Protein AF-A0A661PGR0-F1 (afdb_monomer_lite)

Radius of gyration: 16.38 Å; chains: 1; bounding box: 31×34×40 Å

Foldseek 3Di:
DDPDDDPPPDDPFDPDPQWDDDPNDIDRRVDDDDPPNPVVVVVVVVVVPDDPDDVVQWDQDPVRDIDGD

pLDDT: mean 79.68, std 12.08, range [41.69, 95.0]

Structure (mmCIF, N/CA/C/O backbone):
data_AF-A0A661PGR0-F1
#
_entry.id   AF-A0A661PGR0-F1
#
loop_
_atom_site.group_PDB
_atom_site.id
_atom_site.type_symbol
_atom_site.label_atom_id
_atom_site.label_alt_id
_atom_site.label_comp_id
_atom_site.label_asym_id
_atom_site.label_entity_id
_atom_site.label_seq_id
_atom_site.pdbx_PDB_ins_code
_atom_site.Cartn_x
_atom_site.Cartn_y
_atom_site.Cartn_z
_atom_site.occupancy
_atom_site.B_iso_or_equiv
_atom_site.auth_seq_id
_atom_site.auth_comp_id
_atom_site.auth_asym_id
_atom_site.auth_atom_id
_atom_site.pdbx_PDB_model_num
ATOM 1 N N . MET A 1 1 ? 9.679 -1.302 1.951 1.00 41.69 1 MET A N 1
ATOM 2 C CA . MET A 1 1 ? 9.548 -2.437 1.016 1.00 41.69 1 MET A CA 1
ATOM 3 C C . MET A 1 1 ? 10.945 -2.867 0.597 1.00 41.69 1 MET A C 1
ATOM 5 O O . MET A 1 1 ? 11.657 -2.071 -0.003 1.00 41.69 1 MET A O 1
ATOM 9 N N . ARG A 1 2 ? 11.392 -4.052 1.019 1.00 44.41 2 ARG A N 1
ATOM 10 C CA . ARG A 1 2 ? 12.688 -4.622 0.628 1.00 44.41 2 ARG A CA 1
ATOM 11 C C . ARG A 1 2 ? 12.388 -5.768 -0.332 1.00 44.41 2 ARG A C 1
ATOM 13 O O . ARG A 1 2 ? 11.678 -6.687 0.047 1.00 44.41 2 ARG A O 1
ATOM 20 N N . VAL A 1 3 ? 12.867 -5.667 -1.566 1.00 50.75 3 VAL A N 1
ATOM 21 C CA . VAL A 1 3 ? 12.681 -6.684 -2.609 1.00 50.75 3 VAL A CA 1
ATOM 22 C C . VAL A 1 3 ? 14.038 -7.345 -2.832 1.00 50.75 3 VAL A C 1
ATOM 24 O O . VAL A 1 3 ? 15.014 -6.629 -3.047 1.00 50.75 3 VAL A O 1
ATOM 27 N N . GLY A 1 4 ? 14.103 -8.677 -2.744 1.00 54.50 4 GLY A N 1
ATOM 28 C CA . GLY A 1 4 ? 15.331 -9.453 -2.971 1.00 54.50 4 GLY A CA 1
ATOM 29 C C . GLY A 1 4 ? 15.977 -10.042 -1.713 1.00 54.50 4 GLY A C 1
ATOM 30 O O . GLY A 1 4 ? 17.166 -9.838 -1.484 1.00 54.50 4 GLY A O 1
ATOM 31 N N . ARG A 1 5 ? 15.219 -10.778 -0.893 1.00 56.97 5 ARG A N 1
ATOM 32 C CA . ARG A 1 5 ? 15.812 -11.729 0.062 1.00 56.97 5 ARG A CA 1
ATOM 33 C C . ARG A 1 5 ? 15.806 -13.124 -0.561 1.00 56.97 5 ARG A C 1
ATOM 35 O O . ARG A 1 5 ? 14.944 -13.406 -1.390 1.00 56.97 5 ARG A O 1
ATOM 42 N N . ASP A 1 6 ? 16.750 -13.964 -0.145 1.00 60.81 6 ASP A N 1
ATOM 43 C CA . ASP A 1 6 ? 16.682 -15.410 -0.362 1.00 60.81 6 ASP A CA 1
ATOM 44 C C . ASP A 1 6 ? 15.269 -15.902 0.025 1.00 60.81 6 ASP A C 1
ATOM 46 O O . ASP A 1 6 ? 14.857 -15.649 1.163 1.00 60.81 6 ASP A O 1
ATOM 50 N N . PRO A 1 7 ? 14.510 -16.541 -0.889 1.00 61.66 7 PRO A N 1
ATOM 51 C CA . PRO A 1 7 ? 13.170 -17.054 -0.595 1.00 61.66 7 PRO A CA 1
ATOM 52 C C . PRO A 1 7 ? 13.160 -18.084 0.546 1.00 61.66 7 PRO A C 1
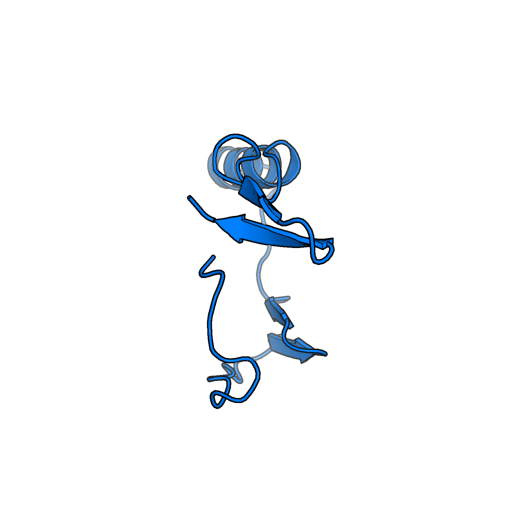ATOM 54 O O . PRO A 1 7 ? 12.113 -18.309 1.148 1.00 61.66 7 PRO A O 1
ATOM 57 N N . ASN A 1 8 ? 14.316 -18.673 0.862 1.00 66.75 8 ASN A N 1
ATOM 58 C CA . ASN A 1 8 ? 14.519 -19.630 1.942 1.00 66.75 8 ASN A CA 1
ATOM 59 C C . ASN A 1 8 ? 15.064 -19.003 3.236 1.00 66.75 8 ASN A C 1
ATOM 61 O O . ASN A 1 8 ? 15.257 -19.713 4.226 1.00 66.75 8 ASN A O 1
ATOM 65 N N . ALA A 1 9 ? 15.331 -17.693 3.267 1.00 65.75 9 ALA A N 1
ATOM 66 C CA . ALA A 1 9 ? 15.715 -17.040 4.511 1.00 65.75 9 ALA A CA 1
ATOM 67 C C . ALA A 1 9 ? 14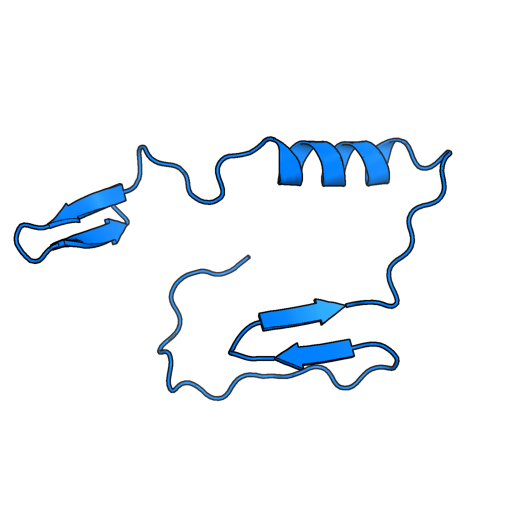.530 -17.057 5.494 1.00 65.75 9 ALA A C 1
ATOM 69 O O . ALA A 1 9 ? 13.407 -16.746 5.096 1.00 65.75 9 ALA A O 1
ATOM 70 N N . PRO A 1 10 ? 14.756 -17.339 6.791 1.00 66.00 10 PRO A N 1
ATOM 71 C CA . PRO A 1 10 ? 13.683 -17.320 7.775 1.00 66.00 10 PRO A CA 1
ATOM 72 C C . PRO A 1 10 ? 13.026 -15.931 7.826 1.00 66.00 10 PRO A C 1
ATOM 74 O O . PRO A 1 10 ? 13.685 -14.905 8.059 1.00 66.00 10 PRO A O 1
ATOM 77 N N . TRP A 1 11 ? 11.718 -15.907 7.569 1.00 67.19 11 TRP A N 1
ATOM 78 C CA . TRP A 1 11 ? 10.875 -14.720 7.663 1.00 67.19 11 TRP A CA 1
ATOM 79 C C . TRP A 1 11 ? 10.715 -14.342 9.138 1.00 67.19 11 TRP A C 1
ATOM 81 O O . TRP A 1 11 ? 10.336 -15.169 9.964 1.00 67.19 11 TRP A O 1
ATOM 91 N N . VAL A 1 12 ? 11.023 -13.091 9.489 1.00 68.25 12 VAL A N 1
ATOM 92 C CA . VAL A 1 12 ? 10.742 -12.570 10.835 1.00 68.25 12 VAL A CA 1
ATOM 93 C C . VAL A 1 12 ? 9.303 -12.071 10.827 1.00 68.25 12 VAL A C 1
ATOM 95 O O . VAL A 1 12 ? 9.042 -10.952 10.397 1.00 68.25 12 VAL A O 1
ATOM 98 N N . THR A 1 13 ? 8.368 -12.911 11.265 1.00 66.50 13 THR A N 1
ATOM 99 C CA . THR A 1 13 ? 6.948 -12.548 11.345 1.00 66.50 13 THR A CA 1
ATOM 100 C C . THR A 1 13 ? 6.658 -11.860 12.678 1.00 66.50 13 THR A C 1
ATOM 102 O O . THR A 1 13 ? 6.881 -12.447 13.740 1.00 66.50 13 THR A O 1
ATOM 105 N N . SER A 1 14 ? 6.135 -10.635 12.643 1.00 66.94 14 SER A N 1
ATOM 106 C CA . SER A 1 14 ? 5.579 -9.983 13.834 1.00 66.94 14 SER A CA 1
ATOM 107 C C . SER A 1 14 ? 4.235 -10.634 14.186 1.00 66.94 14 SER A C 1
ATOM 109 O O . SER A 1 14 ? 3.390 -10.803 13.312 1.00 66.94 14 SER A O 1
ATOM 111 N N . ARG A 1 15 ? 4.044 -11.034 15.451 1.00 69.88 15 ARG A N 1
ATOM 112 C CA . ARG A 1 15 ? 2.822 -11.702 15.956 1.00 69.88 15 ARG A CA 1
ATOM 113 C C . ARG A 1 15 ? 1.956 -10.762 16.808 1.00 69.88 15 ARG A C 1
ATOM 115 O O . ARG A 1 15 ? 1.399 -11.198 17.812 1.00 69.88 15 ARG A O 1
ATOM 122 N N . ALA A 1 16 ? 1.890 -9.474 16.471 1.00 77.56 16 ALA A N 1
ATOM 123 C CA . ALA A 1 16 ? 0.967 -8.567 17.149 1.00 77.56 16 ALA A CA 1
ATOM 124 C C . ALA A 1 16 ? -0.482 -8.871 16.738 1.00 77.56 16 ALA A C 1
ATOM 126 O O . ALA A 1 16 ? -0.739 -9.528 15.724 1.00 77.56 16 ALA A O 1
ATOM 127 N N . GLU A 1 17 ? -1.434 -8.396 17.538 1.00 83.69 17 GLU A N 1
ATOM 128 C CA . GLU A 1 17 ? -2.858 -8.546 17.250 1.00 83.69 17 GLU A CA 1
ATOM 129 C C . GLU A 1 17 ? -3.186 -7.979 15.858 1.00 83.69 17 GLU A C 1
ATOM 131 O O . GLU A 1 17 ? -2.688 -6.922 15.467 1.00 83.69 17 GLU A O 1
ATOM 136 N N . LEU A 1 18 ? -4.004 -8.709 15.091 1.00 87.50 18 LEU A N 1
ATOM 137 C CA . LEU A 1 18 ? -4.386 -8.365 13.713 1.00 87.50 18 LEU A CA 1
ATOM 138 C C . LEU A 1 18 ? -3.220 -8.331 12.697 1.00 87.50 18 LEU A C 1
ATOM 140 O O . LEU A 1 18 ? -3.315 -7.656 11.668 1.00 87.50 18 LEU A O 1
ATOM 144 N N . GLN A 1 19 ? -2.134 -9.074 12.941 1.00 89.50 19 GLN A N 1
ATOM 145 C CA . GLN A 1 19 ? -1.094 -9.351 11.942 1.00 89.50 19 GL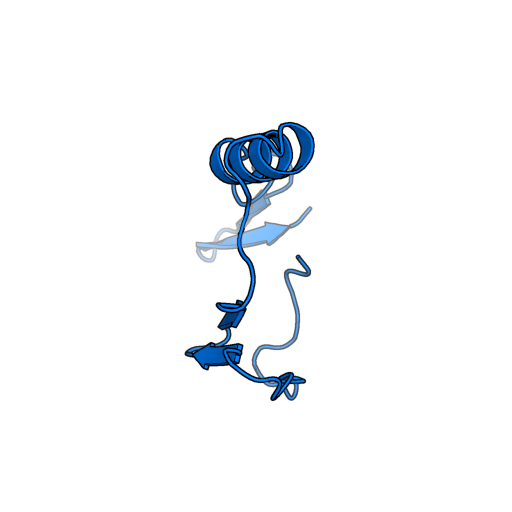N A CA 1
ATOM 146 C C . GLN A 1 19 ? -1.161 -10.801 11.449 1.00 89.50 19 GLN A C 1
ATOM 148 O O . GLN A 1 19 ? -1.390 -11.721 12.234 1.00 89.50 19 GLN A O 1
ATOM 153 N N . ALA A 1 20 ? -0.932 -11.014 10.153 1.00 86.25 20 ALA A N 1
ATOM 154 C CA . ALA A 1 20 ? -0.883 -1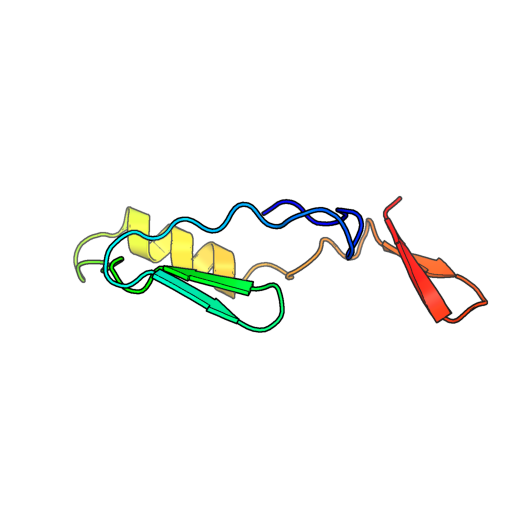2.346 9.552 1.00 86.25 20 ALA A CA 1
ATOM 155 C C . ALA A 1 20 ? 0.232 -12.440 8.506 1.00 86.25 20 ALA A C 1
ATOM 157 O O . ALA A 1 20 ? 0.465 -11.486 7.768 1.00 86.25 20 ALA A O 1
ATOM 158 N N . HIS A 1 21 ? 0.882 -13.602 8.427 1.00 84.19 21 HIS A N 1
ATOM 159 C CA . HIS A 1 21 ? 1.827 -13.937 7.365 1.00 84.19 21 HIS A CA 1
ATOM 160 C C . HIS A 1 21 ? 1.208 -15.001 6.456 1.00 84.19 21 HIS A C 1
ATOM 162 O O . HIS A 1 21 ? 0.829 -16.067 6.944 1.00 84.19 21 HIS A O 1
ATOM 168 N N . VAL A 1 22 ? 1.088 -14.717 5.158 1.00 82.31 22 VAL A N 1
ATOM 169 C CA . VAL A 1 22 ? 0.457 -15.599 4.162 1.00 82.31 22 VAL A CA 1
ATOM 170 C C . VAL A 1 22 ? 1.290 -15.573 2.886 1.00 82.31 22 VAL A C 1
ATOM 172 O O . VAL A 1 22 ? 1.527 -14.502 2.340 1.00 82.31 22 VAL A O 1
ATOM 175 N N . ASP A 1 23 ? 1.754 -16.735 2.421 1.00 81.19 23 ASP A N 1
ATOM 176 C CA . ASP A 1 23 ? 2.484 -16.910 1.153 1.00 81.19 23 ASP A CA 1
ATOM 177 C C . ASP A 1 23 ? 3.672 -15.947 0.935 1.00 81.19 23 ASP A C 1
ATOM 179 O O . ASP A 1 23 ? 3.933 -15.493 -0.178 1.00 81.19 23 ASP A O 1
ATOM 183 N N . GLY A 1 24 ? 4.410 -15.614 2.002 1.00 77.38 24 GLY A N 1
ATOM 184 C CA . GLY A 1 24 ? 5.538 -14.674 1.936 1.00 77.38 24 GLY A CA 1
ATOM 185 C C . GLY A 1 24 ? 5.145 -13.194 2.044 1.00 77.38 24 GLY A C 1
ATOM 186 O O . GLY A 1 24 ? 6.006 -12.323 1.910 1.00 77.38 24 GLY A O 1
ATOM 187 N N . PHE A 1 25 ? 3.871 -12.894 2.307 1.00 78.19 25 PHE A N 1
ATOM 188 C CA . PHE A 1 25 ? 3.346 -11.545 2.521 1.00 78.19 25 PHE A CA 1
ATOM 189 C C . PHE A 1 25 ? 2.942 -11.324 3.980 1.00 78.19 25 PHE A C 1
ATOM 191 O O . PHE A 1 25 ? 2.336 -12.194 4.601 1.00 78.19 25 PHE A O 1
ATOM 198 N N . ASP A 1 26 ? 3.208 -10.125 4.505 1.00 83.31 26 ASP A N 1
ATOM 199 C CA . ASP A 1 26 ? 2.750 -9.700 5.831 1.00 83.31 26 ASP A CA 1
ATOM 200 C C . ASP A 1 26 ? 1.561 -8.733 5.718 1.00 83.31 26 ASP A C 1
ATOM 202 O O . ASP A 1 26 ? 1.684 -7.626 5.185 1.00 83.31 26 ASP A O 1
ATOM 206 N N . LEU A 1 27 ? 0.416 -9.116 6.281 1.00 83.56 27 LEU A N 1
ATOM 207 C CA . LEU A 1 27 ? -0.766 -8.272 6.435 1.00 83.56 27 LEU A CA 1
ATOM 208 C C . LEU A 1 27 ? -0.771 -7.616 7.821 1.00 83.56 27 LEU A C 1
ATOM 210 O O . LEU A 1 27 ? -0.662 -8.295 8.838 1.00 83.56 27 LEU A O 1
ATOM 214 N N . HIS A 1 28 ? -0.943 -6.293 7.855 1.00 85.88 28 HIS A N 1
ATOM 215 C CA . HIS A 1 28 ? -1.084 -5.496 9.077 1.00 85.88 28 HIS A CA 1
ATOM 216 C C . HIS A 1 28 ? -2.493 -4.888 9.125 1.00 85.88 28 HIS A C 1
ATOM 218 O O . HIS A 1 28 ? -2.697 -3.761 8.678 1.00 85.88 28 HIS A O 1
ATOM 224 N N . ALA A 1 29 ? -3.476 -5.639 9.628 1.00 87.06 29 ALA A N 1
ATOM 225 C CA . ALA A 1 29 ? -4.888 -5.246 9.587 1.00 87.06 29 ALA A CA 1
ATOM 226 C C . ALA A 1 29 ? -5.311 -4.299 10.727 1.00 87.06 29 ALA A C 1
ATOM 228 O O . ALA A 1 29 ? -6.374 -3.694 10.653 1.00 87.06 29 ALA A O 1
ATOM 229 N N . GLY A 1 30 ? -4.474 -4.113 11.753 1.00 86.06 30 GLY A N 1
ATOM 230 C CA . GLY A 1 30 ? -4.706 -3.136 12.828 1.00 86.06 30 GLY A CA 1
ATOM 231 C C . GLY A 1 30 ? -4.473 -1.670 12.432 1.00 86.06 30 GLY A C 1
ATOM 232 O O . GLY A 1 30 ? -4.471 -0.800 13.298 1.00 86.06 30 GLY A O 1
ATOM 233 N N . VAL A 1 31 ? -4.224 -1.382 11.151 1.00 83.44 31 VAL A N 1
ATOM 234 C CA . VAL A 1 31 ? -3.950 -0.027 10.655 1.00 83.44 31 VAL A CA 1
ATOM 235 C C . VAL A 1 31 ? -5.226 0.569 10.068 1.00 83.44 31 VAL A C 1
ATOM 237 O O . VAL A 1 31 ? -5.746 0.068 9.074 1.00 83.44 31 VAL A O 1
ATOM 240 N N . ALA A 1 32 ? -5.698 1.670 10.651 1.00 87.19 32 ALA A N 1
ATOM 241 C CA . ALA A 1 32 ? -6.823 2.450 10.144 1.00 87.19 32 ALA A CA 1
ATOM 242 C C . ALA A 1 32 ? -6.377 3.881 9.818 1.00 87.19 32 ALA A C 1
ATOM 244 O O . ALA A 1 32 ? -5.541 4.451 10.518 1.00 87.19 32 ALA A O 1
ATOM 245 N N . LEU A 1 33 ? -6.950 4.455 8.760 1.00 89.50 33 LEU A N 1
ATOM 246 C CA . LEU A 1 33 ? -6.799 5.868 8.418 1.00 89.50 33 LEU A CA 1
ATOM 247 C C . LEU A 1 33 ? -8.126 6.572 8.666 1.00 89.50 33 LEU A C 1
ATOM 249 O O . LEU A 1 33 ? -9.169 6.112 8.197 1.00 89.50 33 LEU A O 1
ATOM 253 N N . GLN A 1 34 ? -8.084 7.678 9.404 1.00 92.12 34 GLN A N 1
ATOM 254 C CA . GLN A 1 34 ? -9.256 8.530 9.569 1.00 92.12 34 GLN A CA 1
ATOM 255 C C . GLN A 1 34 ? -9.505 9.323 8.282 1.00 92.12 34 GLN A C 1
ATOM 257 O O . GLN A 1 34 ? -8.582 9.602 7.516 1.00 92.12 34 GLN A O 1
ATOM 262 N N . ALA A 1 35 ? -10.762 9.678 8.019 1.00 89.88 35 ALA A N 1
ATOM 263 C CA . ALA A 1 35 ? -11.140 10.356 6.777 1.00 89.88 35 ALA A CA 1
ATOM 264 C C . ALA A 1 35 ? -10.540 11.772 6.645 1.00 89.88 35 ALA A C 1
ATOM 266 O O . ALA A 1 35 ? -10.389 12.288 5.536 1.00 89.88 35 ALA A O 1
ATOM 267 N N . ASP A 1 36 ? -10.201 12.399 7.769 1.00 94.62 36 ASP A N 1
ATOM 268 C CA . ASP A 1 36 ? -9.570 13.712 7.870 1.00 94.62 36 ASP A CA 1
ATOM 269 C C . ASP A 1 36 ? -8.032 13.653 7.909 1.00 94.62 36 ASP A C 1
ATOM 271 O O . ASP A 1 36 ? -7.386 14.695 7.789 1.00 94.62 36 ASP A O 1
ATOM 275 N N . ASP A 1 37 ? -7.429 12.460 7.969 1.00 95.00 37 ASP A N 1
ATOM 276 C CA . ASP A 1 37 ? -5.976 12.274 7.889 1.00 95.00 37 ASP A CA 1
ATOM 277 C C . ASP A 1 37 ? -5.486 12.435 6.441 1.00 95.00 37 ASP A C 1
ATOM 279 O O . ASP A 1 37 ? -5.271 11.476 5.691 1.00 95.00 37 ASP A O 1
ATOM 283 N N . ARG A 1 38 ? -5.335 13.693 6.021 1.00 95.00 38 ARG A N 1
ATOM 284 C CA . ARG A 1 38 ? -4.930 14.049 4.655 1.00 95.00 38 ARG A CA 1
ATOM 285 C C . ARG A 1 38 ? -3.548 13.511 4.295 1.00 95.00 38 ARG A C 1
ATOM 287 O O . ARG A 1 38 ? -3.370 13.064 3.162 1.00 95.00 38 ARG A O 1
ATOM 294 N N . ASP A 1 39 ? -2.616 13.503 5.241 1.00 94.62 39 ASP A N 1
ATOM 295 C CA . ASP A 1 39 ? -1.249 13.024 5.027 1.00 94.62 39 ASP A CA 1
ATOM 296 C C . ASP A 1 39 ? -1.213 11.497 4.873 1.00 94.62 39 ASP A C 1
ATOM 298 O O . ASP A 1 39 ? -0.552 10.960 3.974 1.00 94.62 39 ASP A O 1
ATOM 302 N N . GLY A 1 40 ? -1.967 10.777 5.709 1.00 92.31 40 GLY A N 1
ATOM 303 C CA . GLY A 1 40 ? -2.130 9.329 5.613 1.00 92.31 40 GLY A CA 1
ATOM 304 C C . GLY A 1 40 ? -2.801 8.902 4.308 1.00 92.31 40 GLY A C 1
ATOM 305 O O . GLY A 1 40 ? -2.296 8.012 3.611 1.00 92.31 40 GLY A O 1
ATOM 306 N N . LEU A 1 41 ? -3.890 9.577 3.930 1.0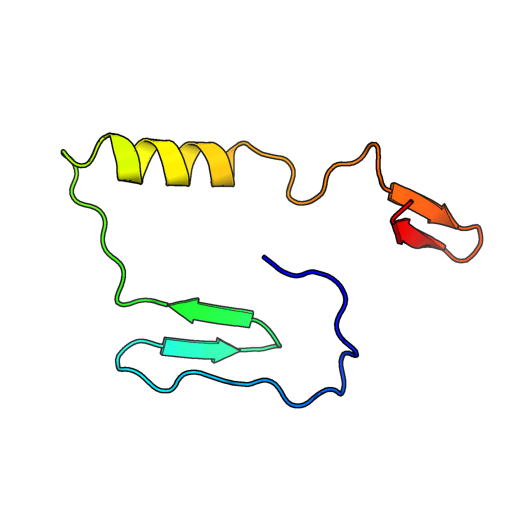0 93.81 41 LEU A N 1
ATOM 307 C CA . LEU A 1 41 ? -4.586 9.353 2.661 1.00 93.81 41 LEU A CA 1
ATOM 308 C C . LEU A 1 41 ? -3.685 9.645 1.457 1.00 93.81 41 LEU A C 1
ATOM 310 O O . LEU A 1 41 ? -3.621 8.835 0.531 1.00 93.81 41 LEU A O 1
ATOM 314 N N . GLU A 1 42 ? -2.936 10.752 1.472 1.00 93.94 42 GLU A N 1
ATOM 315 C CA . GLU A 1 42 ? -1.973 11.066 0.414 1.00 93.94 42 GLU A CA 1
ATOM 316 C C . GLU A 1 42 ? -0.932 9.951 0.268 1.00 93.94 42 GLU A C 1
ATOM 318 O O . GLU A 1 42 ? -0.620 9.530 -0.852 1.00 93.94 42 GLU A O 1
ATOM 323 N N . ARG A 1 43 ? -0.405 9.434 1.383 1.00 90.81 43 ARG A N 1
ATOM 324 C CA . ARG A 1 43 ? 0.590 8.358 1.361 1.00 90.81 43 ARG A CA 1
ATOM 325 C C . ARG A 1 43 ? 0.039 7.084 0.722 1.00 90.81 43 ARG A C 1
ATOM 327 O O . ARG A 1 43 ? 0.741 6.474 -0.085 1.00 90.81 43 ARG A O 1
ATOM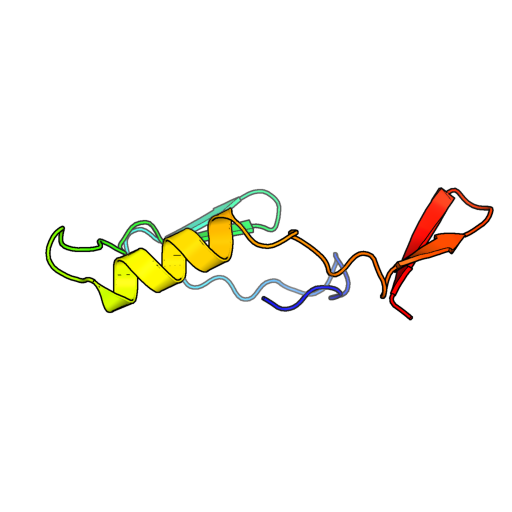 334 N N . VAL A 1 44 ? -1.204 6.705 1.027 1.00 89.06 44 VAL A N 1
ATOM 335 C CA . VAL A 1 44 ? -1.862 5.549 0.396 1.00 89.06 44 VAL A CA 1
ATOM 336 C C . VAL A 1 44 ? -2.098 5.793 -1.088 1.00 89.06 44 VAL A C 1
ATOM 338 O O . VAL A 1 44 ? -1.716 4.950 -1.899 1.00 89.06 44 VAL A O 1
ATOM 341 N N . CYS A 1 45 ? -2.629 6.955 -1.469 1.00 90.62 45 CYS A N 1
ATOM 342 C CA . CYS A 1 45 ? -2.817 7.314 -2.874 1.00 90.62 45 CYS A CA 1
ATOM 343 C C . CYS A 1 45 ? -1.494 7.260 -3.650 1.00 90.62 45 CYS A C 1
ATOM 345 O O . CYS A 1 45 ? -1.432 6.682 -4.731 1.00 90.62 45 CYS A O 1
ATOM 347 N N . ARG A 1 46 ? -0.398 7.778 -3.082 1.00 90.06 46 ARG A N 1
ATOM 348 C CA . ARG A 1 46 ? 0.937 7.662 -3.687 1.00 90.06 46 ARG A CA 1
ATOM 349 C C . ARG A 1 46 ? 1.385 6.212 -3.840 1.00 90.06 46 ARG A C 1
ATOM 351 O O . ARG A 1 46 ? 2.021 5.908 -4.841 1.00 90.06 46 ARG A O 1
ATOM 358 N N . CYS A 1 47 ? 1.100 5.336 -2.878 1.00 85.00 47 CYS A N 1
ATOM 359 C CA . CYS A 1 47 ? 1.409 3.911 -3.009 1.00 85.00 47 CYS A CA 1
ATOM 360 C C . CYS A 1 47 ? 0.594 3.249 -4.126 1.00 85.00 47 CYS A C 1
ATOM 362 O O . CYS A 1 47 ? 1.170 2.515 -4.920 1.00 85.00 47 CYS A O 1
ATOM 364 N N . LEU A 1 48 ? -0.710 3.531 -4.212 1.00 85.75 48 LEU A N 1
ATOM 365 C CA . LEU A 1 48 ? -1.599 2.952 -5.227 1.00 85.75 48 LEU A CA 1
ATOM 366 C C . LEU A 1 48 ? -1.256 3.413 -6.648 1.00 85.75 48 LEU A C 1
ATOM 368 O O . LEU A 1 48 ? -1.400 2.650 -7.597 1.00 85.75 48 LEU A O 1
ATOM 372 N N . LEU A 1 49 ? -0.813 4.663 -6.795 1.00 87.06 49 LEU A N 1
ATOM 373 C CA . LEU A 1 49 ? -0.559 5.285 -8.096 1.00 87.06 49 LEU A CA 1
ATOM 374 C C . LEU A 1 49 ? 0.881 5.104 -8.599 1.00 87.06 49 LEU A C 1
ATOM 376 O O . LEU A 1 49 ? 1.171 5.430 -9.749 1.00 87.06 49 LEU A O 1
ATOM 380 N N . ARG A 1 50 ? 1.807 4.620 -7.763 1.00 82.94 50 ARG A N 1
ATOM 381 C CA . ARG A 1 50 ? 3.192 4.359 -8.181 1.00 82.94 50 ARG A CA 1
ATOM 382 C C . ARG A 1 50 ? 3.307 2.965 -8.806 1.00 82.94 50 ARG A C 1
ATOM 384 O O . ARG A 1 50 ? 2.744 2.018 -8.262 1.00 82.94 50 ARG A O 1
ATOM 391 N N . PRO A 1 51 ? 4.102 2.795 -9.880 1.00 75.94 51 PRO A N 1
ATOM 392 C CA . PRO A 1 51 ? 4.457 1.466 -10.364 1.00 75.94 51 PRO A CA 1
ATOM 393 C C . PRO A 1 51 ? 5.095 0.659 -9.229 1.00 75.94 51 PRO A C 1
ATOM 395 O O . PRO A 1 51 ? 5.998 1.160 -8.552 1.00 75.94 51 PRO A O 1
ATOM 398 N N . ALA A 1 52 ? 4.655 -0.589 -9.037 1.00 74.56 52 ALA A N 1
ATOM 399 C CA . ALA A 1 52 ? 5.136 -1.454 -7.954 1.00 74.56 52 ALA A CA 1
ATOM 400 C C . ALA A 1 52 ? 6.669 -1.616 -7.958 1.00 74.56 52 ALA A C 1
ATOM 402 O O . ALA A 1 52 ? 7.292 -1.777 -6.908 1.00 74.56 52 ALA A O 1
ATOM 403 N N . ILE A 1 53 ? 7.286 -1.527 -9.142 1.00 76.38 53 ILE A N 1
ATOM 404 C CA . ILE A 1 53 ? 8.734 -1.475 -9.333 1.00 76.38 53 ILE A CA 1
ATOM 405 C C . ILE A 1 53 ? 9.048 -0.421 -10.400 1.00 76.38 53 ILE A C 1
ATOM 407 O O . ILE A 1 53 ? 8.355 -0.341 -11.415 1.00 76.38 53 ILE A O 1
ATOM 411 N N . ALA A 1 54 ? 10.099 0.375 -10.174 1.00 79.31 54 ALA A N 1
ATOM 412 C CA . ALA A 1 54 ? 10.617 1.323 -11.161 1.00 79.31 54 ALA A CA 1
ATOM 413 C C . ALA A 1 54 ? 11.076 0.561 -12.410 1.00 79.31 54 ALA A C 1
ATOM 415 O O . ALA A 1 54 ? 12.085 -0.146 -12.359 1.00 79.31 54 ALA A O 1
ATOM 416 N N . GLN A 1 55 ? 10.306 0.679 -13.491 1.00 76.19 55 GLN A N 1
ATOM 417 C CA . GLN A 1 55 ? 10.512 -0.093 -14.716 1.00 76.19 55 GLN A CA 1
ATOM 418 C C . GLN A 1 55 ? 11.856 0.239 -15.371 1.00 76.19 55 GLN A C 1
ATOM 420 O O . GLN A 1 55 ? 12.492 -0.653 -15.916 1.00 76.19 55 GLN A O 1
ATOM 425 N N . GLU A 1 56 ? 12.355 1.474 -15.226 1.00 78.06 56 GLU A N 1
ATOM 426 C CA . GLU A 1 56 ? 13.650 1.879 -15.795 1.00 78.06 56 GLU A CA 1
ATOM 427 C C . GLU A 1 56 ? 14.843 1.174 -15.132 1.00 78.06 56 GLU A C 1
ATOM 429 O O . GLU A 1 56 ? 15.961 1.231 -15.635 1.00 78.06 56 GLU A O 1
ATOM 434 N N . ARG A 1 57 ? 14.618 0.517 -13.987 1.00 77.31 57 ARG A N 1
ATOM 435 C CA . ARG A 1 57 ? 15.638 -0.240 -13.254 1.00 77.31 57 ARG A CA 1
ATOM 436 C C . ARG A 1 57 ? 15.501 -1.745 -13.429 1.00 77.31 57 ARG A C 1
ATOM 438 O O . ARG A 1 57 ? 16.069 -2.495 -12.641 1.00 77.31 57 ARG A O 1
ATOM 445 N N . LEU A 1 58 ? 14.732 -2.191 -14.417 1.00 82.69 58 LEU A N 1
ATOM 446 C CA . LEU A 1 58 ? 14.513 -3.599 -14.707 1.00 82.69 58 LEU A CA 1
ATOM 447 C C . LEU A 1 58 ? 15.001 -3.912 -16.117 1.00 82.69 58 LEU A C 1
ATOM 449 O O . LEU A 1 58 ? 14.657 -3.228 -17.073 1.00 82.69 58 LEU A O 1
ATOM 453 N N . THR A 1 59 ? 15.804 -4.960 -16.246 1.00 84.12 59 THR A N 1
ATOM 454 C CA . THR A 1 59 ? 16.230 -5.512 -17.535 1.00 84.12 59 THR A CA 1
ATOM 455 C C . THR A 1 59 ? 15.742 -6.949 -17.634 1.00 84.12 59 THR A C 1
ATOM 457 O O . THR A 1 59 ? 15.976 -7.748 -16.725 1.00 84.12 59 THR A O 1
ATOM 460 N N . LEU A 1 60 ? 15.051 -7.283 -18.723 1.00 85.81 60 LEU A N 1
ATOM 461 C CA . LEU A 1 60 ? 14.671 -8.659 -19.029 1.00 85.81 60 LEU A CA 1
ATOM 462 C C . LEU A 1 60 ? 15.897 -9.399 -19.574 1.00 85.81 60 LEU A C 1
ATOM 464 O O . LEU A 1 60 ? 16.542 -8.920 -20.503 1.00 85.81 60 LEU A O 1
ATOM 468 N N . ARG A 1 61 ? 16.234 -10.542 -18.980 1.00 86.12 61 ARG A N 1
ATOM 469 C CA . ARG A 1 61 ? 17.281 -11.437 -19.480 1.00 86.12 61 ARG A CA 1
ATOM 470 C C . ARG A 1 61 ? 16.701 -12.406 -20.508 1.00 86.12 61 ARG A C 1
ATOM 472 O O . ARG A 1 61 ? 15.506 -12.698 -20.489 1.00 86.12 61 ARG A O 1
ATOM 479 N N . ASP A 1 62 ? 17.575 -12.969 -21.336 1.00 88.69 62 ASP A N 1
ATOM 480 C CA . ASP A 1 62 ? 17.212 -13.947 -22.373 1.00 88.69 62 ASP A CA 1
ATOM 481 C C . ASP A 1 62 ? 16.574 -15.232 -21.808 1.00 88.69 62 ASP A C 1
ATOM 483 O O . ASP A 1 62 ? 15.863 -15.940 -22.515 1.00 88.69 62 ASP A O 1
ATOM 487 N N . ASP A 1 63 ? 16.780 -15.523 -20.517 1.00 89.31 63 ASP A N 1
ATOM 488 C CA . ASP A 1 63 ? 16.155 -16.638 -19.791 1.00 89.31 63 ASP A CA 1
ATOM 489 C C . ASP A 1 63 ? 14.743 -16.316 -19.251 1.00 89.31 63 ASP A C 1
ATOM 491 O O . ASP A 1 63 ? 14.165 -17.105 -18.500 1.00 89.31 63 ASP A O 1
ATOM 495 N N . GLY A 1 64 ? 14.191 -15.149 -19.599 1.00 85.56 64 GLY A N 1
ATOM 496 C CA . GLY A 1 64 ? 12.873 -14.684 -19.170 1.00 85.56 64 GLY A CA 1
ATOM 497 C C . GLY A 1 64 ? 12.828 -14.114 -17.749 1.00 85.56 64 GLY A C 1
ATOM 498 O O . GLY A 1 64 ? 11.749 -13.761 -17.271 1.00 85.56 64 GLY A O 1
ATOM 499 N N . ARG A 1 65 ? 13.966 -14.002 -17.047 1.00 85.56 65 ARG A N 1
ATOM 500 C CA . ARG A 1 65 ? 14.020 -13.427 -15.693 1.00 85.56 65 ARG A CA 1
ATOM 501 C C . ARG A 1 65 ? 14.265 -11.924 -15.736 1.00 85.56 65 ARG A C 1
ATOM 503 O O . ARG A 1 65 ? 15.035 -11.418 -16.548 1.00 85.56 65 ARG A O 1
ATOM 510 N N . MET A 1 66 ? 13.654 -11.201 -14.803 1.00 81.81 66 MET A N 1
ATOM 511 C CA . MET A 1 66 ? 13.897 -9.770 -14.621 1.00 81.81 66 MET A CA 1
ATOM 512 C C . MET A 1 66 ? 15.063 -9.542 -13.657 1.00 81.81 66 MET A C 1
ATOM 514 O O . MET A 1 66 ? 15.045 -10.021 -12.523 1.00 81.81 66 MET A O 1
ATOM 518 N N . LEU A 1 67 ? 16.063 -8.781 -14.095 1.00 80.81 67 LEU A N 1
ATOM 519 C CA . LEU A 1 67 ? 17.184 -8.330 -13.279 1.00 80.81 67 LEU A CA 1
ATOM 520 C C . LEU A 1 67 ? 16.989 -6.861 -12.911 1.00 80.81 67 LEU A C 1
ATOM 522 O O . LEU A 1 67 ? 16.616 -6.050 -13.756 1.00 80.81 67 LEU A O 1
ATOM 526 N N . ARG A 1 68 ? 17.282 -6.510 -11.660 1.00 76.12 68 ARG A N 1
ATOM 527 C CA . ARG A 1 68 ? 17.410 -5.110 -11.268 1.00 76.12 68 ARG A CA 1
ATOM 528 C C . ARG A 1 68 ? 18.798 -4.601 -11.662 1.00 76.12 68 ARG A C 1
ATOM 530 O O . ARG A 1 68 ? 19.781 -5.206 -11.237 1.00 76.12 68 ARG A O 1
ATOM 537 N N . VAL A 1 69 ? 18.858 -3.515 -12.429 1.00 69.00 69 VAL A N 1
ATOM 538 C CA . VAL A 1 69 ? 20.103 -2.775 -12.717 1.00 69.00 69 VAL A CA 1
ATOM 539 C C . VAL A 1 69 ? 20.438 -1.767 -11.623 1.00 69.00 69 VAL A C 1
ATOM 541 O O . VAL A 1 69 ? 19.503 -1.254 -10.954 1.00 69.00 69 VAL A O 1
#

Secondary structure (DSSP, 8-state):
------TTSPP-----TTEEEETTEEEETT----TT-HHHHHHHHHHHHS-SS-GGGEEE-TTSPEEE-

Sequence (69 aa):
MRVGRDPNAPWVTSRAELQAHVDGFDLHAGVALQADDRDGLERVCRCLLRPAIAQERLTLRDDGRMLRV